Protein AF-A0ABD4W4D8-F1 (afdb_monomer)

Radius of gyration: 23.47 Å; Cα contacts (8 Å, |Δi|>4): 151; chains: 1; bounding box: 46×18×71 Å

Nearest PDB structures (foldseek):
  7yl5-assembly2_B  TM=6.142E-01  e=6.515E-05  Lactococcus lactis subsp. lactis
  7yl4-assembly2_B  TM=6.132E-01  e=6.903E-05  Lactococcus lactis subsp. lactis
  7yl6-assembly1_A  TM=6.349E-01  e=3.475E-04  Lactococcus lactis subsp. lactis
  3i57-assembly2_B  TM=9.229E-01  e=2.489E-02  Limosilactobacillus reuteri

Organism: NCBI:txid1584

Secondary structure (DSSP, 8-state):
-PPPEEPPPBTTEEES-SEE---S--TTPPP------EEEPEEEEEEEEEETTTTEEEEEEEEEEETT-B-S--SHHHHHHHHHTT------TTTTPPPB----

Mean predicted aligned error: 4.47 Å

Foldseek 3Di:
DDDKDADDDDQQKDWPDGIDDDPPADPPHDDDDDDIDIDGHKFKDKDWDADPVVRDTPDIDIFIDTAFDFRPDWCVVVQVVVVVVVDDDPDDPCNRPTDTTHRD

pLDDT: mean 95.11, std 5.58, range [73.38, 98.62]

Sequence (104 aa):
DFKDVVSPDVTGYTPRVKTVSNKNVAHDAQNIDVVVIYDADAQKAKVAYIDDKTGKTLKTDSLTGVTNAKSGYTTADSIKTYQALGYKLVSDDTKGAEIVFDNE

Solvent-accessible surface area (backbone atoms only — not comparable to full-atom values): 6678 Å² total; per-residue (Å²): 110,54,77,65,46,68,54,80,91,45,78,38,39,47,56,80,51,58,62,50,76,42,70,83,67,56,99,84,56,76,87,86,86,80,88,74,53,66,46,62,32,83,38,76,50,73,51,75,43,65,41,80,93,78,68,44,76,76,46,73,50,80,47,74,51,30,34,68,33,75,65,90,44,58,56,58,65,60,51,52,53,42,41,76,73,72,50,74,91,87,81,62,96,60,73,70,42,69,47,58,40,64,45,126

InterPro domains:
  IPR041495 Mub B2-like domain [PF17966] (2-41)
  IPR041558 Mucin binding domain [PF17965] (43-103)

Structure (mmCIF, N/CA/C/O backbone):
data_AF-A0ABD4W4D8-F1
#
_entry.id   AF-A0ABD4W4D8-F1
#
loop_
_atom_site.group_PDB
_atom_site.id
_atom_site.type_symbol
_atom_site.label_atom_id
_atom_site.label_alt_id
_atom_site.label_comp_id
_atom_site.label_asym_id
_atom_site.label_entity_id
_atom_site.label_seq_id
_atom_site.pdbx_PDB_ins_code
_atom_site.Cartn_x
_atom_site.Cartn_y
_atom_site.Cartn_z
_atom_site.occupancy
_atom_site.B_iso_or_equiv
_atom_site.auth_seq_id
_atom_site.auth_comp_id
_atom_site.auth_asym_id
_atom_site.auth_atom_id
_atom_site.pdbx_PDB_model_num
ATOM 1 N N . ASP A 1 1 ? 14.105 1.959 -42.276 1.00 75.62 1 ASP A N 1
ATOM 2 C CA . ASP A 1 1 ? 13.794 2.178 -40.851 1.00 75.62 1 ASP A CA 1
ATOM 3 C C . ASP A 1 1 ? 12.934 1.072 -40.298 1.00 75.62 1 ASP A C 1
ATOM 5 O O . ASP A 1 1 ? 12.043 0.589 -40.993 1.00 75.62 1 ASP A O 1
ATOM 9 N N . PHE A 1 2 ? 13.217 0.678 -39.061 1.00 81.81 2 PHE A N 1
ATOM 10 C CA . PHE A 1 2 ? 12.369 -0.240 -38.317 1.00 81.81 2 PHE A CA 1
ATOM 11 C C . PHE A 1 2 ? 11.278 0.542 -37.594 1.00 81.81 2 PHE A C 1
ATOM 13 O O . PHE A 1 2 ? 11.439 1.725 -37.287 1.00 81.81 2 PHE A O 1
ATOM 20 N N . LYS A 1 3 ? 10.149 -0.123 -37.340 1.00 86.06 3 LYS A N 1
ATOM 21 C CA . LYS A 1 3 ? 9.114 0.452 -36.484 1.00 86.06 3 LYS A CA 1
ATOM 22 C C . LYS A 1 3 ? 9.639 0.548 -35.058 1.00 86.06 3 LYS A C 1
ATOM 24 O O . LYS A 1 3 ? 10.343 -0.348 -34.596 1.00 86.06 3 LYS A O 1
ATOM 29 N N . ASP A 1 4 ? 9.241 1.614 -34.381 1.00 91.12 4 ASP A N 1
ATOM 30 C CA . ASP A 1 4 ? 9.477 1.767 -32.956 1.00 91.12 4 ASP A CA 1
ATOM 31 C C . ASP A 1 4 ? 8.803 0.625 -32.189 1.00 91.12 4 ASP A C 1
ATOM 33 O O . ASP A 1 4 ? 7.681 0.212 -32.506 1.00 91.12 4 ASP A O 1
ATOM 37 N N . VAL A 1 5 ? 9.498 0.122 -31.173 1.00 92.25 5 VAL A N 1
ATOM 38 C CA . VAL A 1 5 ? 8.979 -0.898 -30.263 1.00 92.25 5 VAL A CA 1
ATOM 39 C C . VAL A 1 5 ? 8.544 -0.202 -28.985 1.00 92.25 5 VAL A C 1
ATOM 41 O O . VAL A 1 5 ? 9.330 0.498 -28.348 1.00 92.25 5 VAL A O 1
ATOM 44 N N . VAL A 1 6 ? 7.277 -0.373 -28.622 1.00 95.69 6 VAL A N 1
ATOM 45 C CA . VAL A 1 6 ? 6.711 0.176 -27.387 1.00 95.69 6 VAL A CA 1
ATOM 46 C C . VAL A 1 6 ? 6.864 -0.860 -26.281 1.00 95.69 6 VAL A C 1
ATOM 48 O O . VAL A 1 6 ? 6.577 -2.039 -26.492 1.00 95.69 6 VAL A O 1
ATOM 51 N N . SER A 1 7 ? 7.329 -0.420 -25.116 1.00 97.25 7 SER A N 1
ATOM 52 C CA . SER A 1 7 ? 7.424 -1.276 -23.935 1.00 97.25 7 SER A CA 1
ATOM 53 C C . SER A 1 7 ? 6.027 -1.709 -23.477 1.00 97.25 7 SER A C 1
ATOM 55 O O . SER A 1 7 ? 5.132 -0.863 -23.454 1.00 97.25 7 SER A O 1
ATOM 57 N N . PRO A 1 8 ? 5.820 -2.993 -23.133 1.00 96.88 8 PRO A N 1
ATOM 58 C CA . PRO A 1 8 ? 4.544 -3.474 -22.618 1.00 96.88 8 PRO A CA 1
ATOM 59 C C . PRO A 1 8 ? 4.058 -2.700 -21.391 1.00 96.88 8 PRO A C 1
ATOM 61 O O . PRO A 1 8 ? 4.855 -2.290 -20.547 1.00 96.88 8 PRO A O 1
ATOM 64 N N . ASP A 1 9 ? 2.741 -2.575 -21.260 1.00 96.44 9 ASP A N 1
ATOM 65 C CA . ASP A 1 9 ? 2.133 -2.129 -20.013 1.00 96.44 9 ASP A CA 1
ATOM 66 C C . ASP A 1 9 ? 2.191 -3.268 -18.987 1.00 96.44 9 ASP A C 1
ATOM 68 O O . ASP A 1 9 ? 1.822 -4.411 -19.275 1.00 96.44 9 ASP A O 1
ATOM 72 N N . VAL A 1 10 ? 2.665 -2.951 -17.783 1.00 96.75 10 VAL A N 1
ATOM 73 C CA . VAL A 1 10 ? 2.738 -3.877 -16.651 1.00 96.75 10 VAL A CA 1
ATOM 74 C C . VAL A 1 10 ? 2.047 -3.198 -15.475 1.00 96.75 10 VAL A C 1
ATOM 76 O O . VAL A 1 10 ? 2.536 -2.186 -14.985 1.00 96.75 10 VAL A O 1
ATOM 79 N N . THR A 1 11 ? 0.898 -3.716 -15.036 1.00 96.81 11 THR A N 1
ATOM 80 C CA . THR A 1 11 ? 0.095 -3.065 -13.988 1.00 96.81 11 THR A CA 1
ATOM 81 C C . THR A 1 11 ? 0.909 -2.860 -12.711 1.00 96.81 11 THR A C 1
ATOM 83 O O . THR A 1 11 ? 1.548 -3.792 -12.213 1.00 96.81 11 THR A O 1
ATOM 86 N N . GLY A 1 12 ? 0.907 -1.621 -12.215 1.00 97.44 12 GLY A N 1
ATOM 87 C CA . GLY A 1 12 ? 1.667 -1.196 -11.044 1.00 97.44 12 GLY A CA 1
ATOM 88 C C . GLY A 1 12 ? 3.164 -0.972 -11.293 1.00 97.44 12 GLY A C 1
ATOM 89 O O . GLY A 1 12 ? 3.907 -0.821 -10.318 1.00 97.44 12 GLY A O 1
ATOM 90 N N . TYR A 1 13 ? 3.623 -0.960 -12.547 1.00 98.19 13 TYR A N 1
ATOM 91 C CA . TYR A 1 13 ? 5.009 -0.670 -12.896 1.00 98.19 13 TYR A CA 1
ATOM 92 C C . TYR A 1 13 ? 5.152 0.240 -14.125 1.00 98.19 13 TYR A C 1
ATOM 94 O O . TYR A 1 13 ? 4.548 0.018 -15.175 1.00 98.19 13 TYR A O 1
ATOM 102 N N . THR A 1 14 ? 6.090 1.185 -14.054 1.00 97.94 14 THR A N 1
ATOM 103 C CA . THR A 1 14 ? 6.429 2.093 -15.155 1.00 97.94 14 THR A CA 1
ATOM 104 C C . THR A 1 14 ? 7.761 1.701 -15.811 1.00 97.94 14 THR A C 1
ATOM 106 O O . THR A 1 14 ? 8.786 1.629 -15.124 1.00 97.94 14 THR A O 1
ATOM 109 N N . PRO A 1 15 ? 7.821 1.492 -17.142 1.00 97.94 15 PRO A N 1
ATOM 110 C CA . PRO A 1 15 ? 9.085 1.248 -17.828 1.00 97.94 15 PRO A CA 1
ATOM 111 C C . PRO A 1 15 ? 9.951 2.512 -17.857 1.00 97.94 15 PRO A C 1
ATOM 113 O O . PRO A 1 15 ? 9.499 3.579 -18.277 1.00 97.94 15 PRO A O 1
ATOM 116 N N . ARG A 1 16 ? 11.243 2.381 -17.536 1.00 97.06 16 ARG A N 1
ATOM 117 C CA . ARG A 1 16 ? 12.219 3.484 -17.668 1.00 97.06 16 ARG A CA 1
ATOM 118 C C . ARG A 1 16 ? 12.413 3.946 -19.110 1.00 97.06 16 ARG A C 1
ATOM 120 O O . ARG A 1 16 ? 12.796 5.086 -19.353 1.00 97.06 16 ARG A O 1
ATOM 127 N N . VAL A 1 17 ? 12.160 3.053 -20.065 1.00 95.69 17 VAL A N 1
ATOM 128 C CA . VAL A 1 17 ? 12.194 3.335 -21.501 1.00 95.69 17 VAL A CA 1
ATOM 129 C C . VAL A 1 17 ? 10.842 2.945 -22.076 1.00 95.69 17 VAL A C 1
ATOM 131 O O . VAL A 1 17 ? 10.533 1.763 -22.167 1.00 95.69 17 VAL A O 1
ATOM 134 N N . LYS A 1 18 ? 10.024 3.929 -22.456 1.00 94.81 18 LYS A N 1
ATOM 135 C CA . LYS A 1 18 ? 8.669 3.691 -22.987 1.00 94.81 18 LYS A CA 1
ATOM 136 C C . LYS A 1 18 ? 8.670 3.227 -24.444 1.00 94.81 18 LYS A C 1
ATOM 138 O O . LYS A 1 18 ? 7.782 2.494 -24.873 1.00 94.81 18 LYS A O 1
ATOM 143 N N . THR A 1 19 ? 9.642 3.683 -25.224 1.00 94.00 19 THR A N 1
ATOM 144 C CA . THR A 1 19 ? 9.724 3.382 -26.652 1.00 94.00 19 THR A CA 1
ATOM 145 C C . THR A 1 19 ? 11.181 3.297 -27.073 1.00 94.00 19 THR A C 1
ATOM 147 O O . THR A 1 19 ? 11.986 4.151 -26.706 1.00 94.00 19 THR A O 1
ATOM 150 N N . VAL A 1 20 ? 11.504 2.264 -27.844 1.00 90.38 20 VAL A N 1
ATOM 151 C CA . VAL A 1 20 ? 12.808 2.066 -28.474 1.00 90.38 20 VAL A CA 1
ATOM 152 C C . VAL A 1 20 ? 12.652 2.353 -29.961 1.00 90.38 20 VAL A C 1
ATOM 154 O O . VAL A 1 20 ? 11.958 1.618 -30.667 1.00 90.38 20 VAL A O 1
ATOM 157 N N . SER A 1 21 ? 13.275 3.433 -30.432 1.00 87.88 21 SER A N 1
ATOM 158 C CA . SER A 1 21 ? 13.232 3.830 -31.841 1.00 87.88 21 SER A CA 1
ATOM 159 C C . SER A 1 21 ? 14.467 3.343 -32.590 1.00 87.88 21 SER A C 1
ATOM 161 O O . SER A 1 21 ? 15.590 3.599 -32.164 1.00 87.88 21 SER A O 1
ATOM 163 N N . ASN A 1 22 ? 14.262 2.724 -33.754 1.00 82.06 22 ASN A N 1
ATOM 164 C CA . ASN A 1 22 ? 15.333 2.166 -34.587 1.00 82.06 22 ASN A CA 1
ATOM 165 C C . ASN A 1 22 ? 15.313 2.782 -35.998 1.00 82.06 22 ASN A C 1
ATOM 167 O O . ASN A 1 22 ? 14.975 2.136 -36.998 1.00 82.06 22 ASN A O 1
ATOM 171 N N . LYS A 1 23 ? 15.683 4.066 -36.069 1.00 81.88 23 LYS A N 1
ATOM 172 C CA . LYS A 1 23 ? 15.830 4.825 -37.323 1.00 81.88 23 LYS A CA 1
ATOM 173 C C . LYS A 1 23 ? 17.265 4.756 -37.841 1.00 81.88 23 LYS A C 1
ATOM 175 O O . LYS A 1 23 ? 18.200 4.720 -37.047 1.00 81.88 23 LYS A O 1
ATOM 180 N N . ASN A 1 24 ? 17.435 4.788 -39.162 1.00 79.75 24 ASN A N 1
ATOM 181 C CA . ASN A 1 24 ? 18.733 4.796 -39.848 1.00 79.75 24 ASN A CA 1
ATOM 182 C C . ASN A 1 24 ? 19.627 3.571 -39.559 1.00 79.75 24 ASN A C 1
ATOM 184 O O . ASN A 1 24 ? 20.851 3.673 -39.587 1.00 79.75 24 ASN A O 1
ATOM 188 N N . VAL A 1 25 ? 19.030 2.408 -39.288 1.00 81.75 25 VAL A N 1
ATOM 189 C CA . VAL A 1 25 ? 19.774 1.152 -39.094 1.00 81.75 25 VAL A CA 1
ATOM 190 C C . VAL A 1 25 ? 20.276 0.636 -40.450 1.00 81.75 25 VAL A C 1
ATOM 192 O O . VAL A 1 25 ? 19.480 0.459 -41.375 1.00 81.75 25 VAL A O 1
ATOM 195 N N . ALA A 1 26 ? 21.589 0.421 -40.578 1.00 84.75 26 ALA A N 1
ATOM 196 C CA . ALA A 1 26 ? 22.222 -0.098 -41.794 1.00 84.75 26 ALA A CA 1
ATOM 197 C C . ALA A 1 26 ? 21.855 -1.572 -42.056 1.00 84.75 26 ALA A C 1
ATOM 199 O O . ALA A 1 26 ? 21.511 -2.303 -41.130 1.00 84.75 26 ALA A O 1
ATOM 200 N N . HIS A 1 27 ? 21.938 -2.024 -43.314 1.00 83.25 27 HIS A N 1
ATOM 201 C CA . HIS A 1 27 ? 21.517 -3.384 -43.699 1.00 83.25 27 HIS A CA 1
ATOM 202 C C . HIS A 1 27 ? 22.354 -4.504 -43.051 1.00 83.25 27 HIS A C 1
ATOM 204 O O . HIS A 1 27 ? 21.877 -5.624 -42.902 1.00 83.25 27 HIS A O 1
ATOM 210 N N . ASP A 1 28 ? 23.591 -4.181 -42.687 1.00 90.56 28 ASP A N 1
ATOM 211 C CA . ASP A 1 28 ? 24.617 -5.027 -42.079 1.00 90.56 28 ASP A CA 1
ATOM 212 C C . ASP A 1 28 ? 24.849 -4.674 -40.603 1.00 90.56 28 ASP A C 1
ATOM 214 O O . ASP A 1 28 ? 25.794 -5.166 -39.982 1.00 90.56 28 ASP A O 1
ATOM 218 N N . ALA A 1 29 ? 23.996 -3.820 -40.028 1.00 85.75 29 ALA A N 1
ATOM 219 C CA . ALA A 1 29 ? 24.051 -3.515 -38.611 1.00 85.75 29 ALA A CA 1
ATOM 220 C C . ALA A 1 29 ? 23.791 -4.780 -37.783 1.00 85.75 29 ALA A C 1
ATOM 222 O O . ALA A 1 29 ? 22.945 -5.612 -38.115 1.00 85.75 29 ALA A O 1
ATOM 223 N N . GLN A 1 30 ? 24.511 -4.900 -36.670 1.00 87.38 30 GLN A N 1
ATOM 224 C CA . GLN A 1 30 ? 24.232 -5.924 -35.671 1.00 87.38 30 GLN A CA 1
ATOM 225 C C . GLN A 1 30 ? 22.867 -5.683 -35.013 1.00 87.38 30 GLN A C 1
ATOM 227 O O . GLN A 1 30 ? 22.333 -4.571 -35.036 1.00 87.38 30 GLN A O 1
ATOM 232 N N . ASN A 1 31 ? 22.323 -6.732 -34.396 1.00 87.00 31 ASN A N 1
ATOM 233 C CA . ASN A 1 31 ? 21.086 -6.633 -33.631 1.00 87.00 31 ASN A CA 1
ATOM 234 C C . ASN A 1 31 ? 21.214 -5.596 -32.506 1.00 87.00 31 ASN A C 1
ATOM 236 O O . ASN A 1 31 ? 22.266 -5.456 -31.882 1.00 87.00 31 ASN A O 1
ATOM 240 N N . ILE A 1 32 ? 20.114 -4.892 -32.244 1.00 84.75 32 ILE A N 1
ATOM 241 C CA . ILE A 1 32 ? 19.991 -3.969 -31.118 1.00 84.75 32 ILE A CA 1
ATOM 242 C C . ILE A 1 32 ? 19.171 -4.674 -30.044 1.00 84.75 32 ILE A C 1
ATOM 244 O O . ILE A 1 32 ? 17.958 -4.826 -30.190 1.00 84.75 32 ILE A O 1
ATOM 248 N N . ASP A 1 33 ? 19.836 -5.069 -28.965 1.00 89.25 33 ASP A N 1
ATOM 249 C CA . ASP A 1 33 ? 19.193 -5.645 -27.790 1.00 89.25 33 ASP A CA 1
ATOM 250 C C . ASP A 1 33 ? 19.025 -4.567 -26.714 1.00 89.25 33 ASP A C 1
ATOM 252 O O . ASP A 1 33 ? 19.994 -3.942 -26.276 1.00 89.25 33 ASP A O 1
ATOM 256 N N . VAL A 1 34 ? 17.783 -4.338 -26.279 1.00 90.56 34 VAL A N 1
ATOM 257 C CA . VAL A 1 34 ? 17.460 -3.366 -25.225 1.00 90.56 34 VAL A CA 1
ATOM 258 C C . VAL A 1 34 ? 16.814 -4.075 -24.046 1.00 90.56 34 VAL A C 1
ATOM 260 O O . VAL A 1 34 ? 15.778 -4.722 -24.183 1.00 90.56 34 VAL A O 1
ATOM 263 N N . VAL A 1 35 ? 17.404 -3.896 -22.865 1.00 94.50 35 VAL A N 1
ATOM 264 C CA . VAL A 1 35 ? 16.817 -4.323 -21.594 1.00 94.50 35 VAL A CA 1
ATOM 265 C C . VAL A 1 35 ? 16.061 -3.147 -20.990 1.00 94.50 35 VAL A C 1
ATOM 267 O O . VAL A 1 35 ? 16.656 -2.131 -20.631 1.00 94.50 35 VAL A O 1
ATOM 270 N N . VAL A 1 36 ? 14.743 -3.289 -20.866 1.00 96.12 36 VAL A N 1
ATOM 271 C CA . VAL A 1 36 ? 13.887 -2.290 -20.220 1.00 96.12 36 VAL A CA 1
ATOM 272 C C . VAL A 1 36 ? 13.681 -2.679 -18.761 1.00 96.12 36 VAL A C 1
ATOM 274 O O . VAL A 1 36 ? 13.173 -3.756 -18.460 1.00 96.12 36 VAL A O 1
ATOM 277 N N . ILE A 1 37 ? 14.080 -1.787 -17.855 1.00 97.50 37 ILE A N 1
ATOM 278 C CA . ILE A 1 37 ? 13.835 -1.916 -16.415 1.00 97.50 37 ILE A CA 1
ATOM 279 C C . ILE A 1 37 ? 12.515 -1.221 -16.084 1.00 97.50 37 ILE A C 1
ATOM 281 O O . ILE A 1 37 ? 12.247 -0.131 -16.594 1.00 97.50 37 ILE A O 1
ATOM 285 N N . TYR A 1 38 ? 11.727 -1.845 -15.216 1.00 98.00 38 TYR A N 1
ATOM 286 C CA . TYR A 1 38 ? 10.452 -1.333 -14.733 1.00 98.00 38 TYR A CA 1
ATOM 287 C C . TYR A 1 38 ? 10.583 -0.913 -13.271 1.00 98.00 38 TYR A C 1
ATOM 289 O O . TYR A 1 38 ? 11.048 -1.696 -12.441 1.00 98.00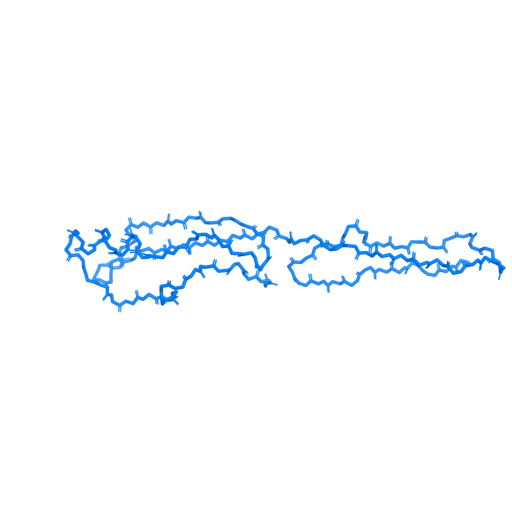 38 TYR A O 1
ATOM 297 N N . ASP A 1 39 ? 10.179 0.316 -12.969 1.00 98.06 39 ASP A N 1
ATOM 298 C CA . ASP A 1 39 ? 10.107 0.829 -11.605 1.00 98.06 39 ASP A CA 1
ATOM 299 C C . ASP A 1 39 ? 8.703 0.588 -11.044 1.00 98.06 39 ASP A C 1
ATOM 301 O O . ASP A 1 39 ? 7.713 0.770 -11.747 1.00 98.06 39 ASP A O 1
ATOM 305 N N . ALA A 1 40 ? 8.620 0.152 -9.786 1.00 98.31 40 ALA A N 1
ATOM 306 C CA . ALA A 1 40 ? 7.346 -0.032 -9.101 1.00 98.31 40 ALA A CA 1
ATOM 307 C C . ALA A 1 40 ? 6.661 1.322 -8.879 1.00 98.31 40 ALA A C 1
ATOM 309 O O . ALA A 1 40 ? 7.284 2.269 -8.388 1.00 98.31 40 ALA A O 1
ATOM 310 N N . ASP A 1 41 ? 5.378 1.395 -9.212 1.00 98.38 41 ASP A N 1
ATOM 311 C CA . ASP A 1 41 ? 4.598 2.620 -9.089 1.00 98.38 41 ASP A CA 1
ATOM 312 C C . ASP A 1 41 ? 4.283 2.937 -7.624 1.00 98.38 41 ASP A C 1
ATOM 314 O O . ASP A 1 41 ? 4.234 2.057 -6.764 1.00 98.38 41 ASP A O 1
ATOM 318 N N . ALA A 1 42 ? 4.072 4.220 -7.325 1.00 98.19 42 ALA A N 1
ATOM 319 C CA . ALA A 1 42 ? 3.726 4.668 -5.983 1.00 98.19 42 ALA A CA 1
ATOM 320 C C . ALA A 1 42 ? 2.295 4.250 -5.607 1.00 98.19 42 ALA A C 1
ATOM 322 O O . ALA A 1 42 ? 1.344 4.567 -6.317 1.00 98.19 42 ALA A O 1
ATOM 323 N N . GLN A 1 43 ? 2.150 3.634 -4.437 1.00 98.50 43 GLN A N 1
ATOM 324 C CA . GLN A 1 43 ? 0.894 3.111 -3.906 1.00 98.50 43 GLN A CA 1
ATOM 325 C C . GLN A 1 43 ? 0.508 3.765 -2.578 1.00 98.50 43 GLN A C 1
ATOM 327 O O . GLN A 1 43 ? 1.347 4.300 -1.838 1.00 98.50 43 GLN A O 1
ATOM 332 N N . LYS A 1 44 ? -0.792 3.736 -2.268 1.00 97.19 44 LYS A N 1
ATOM 333 C CA . LYS A 1 44 ? -1.364 4.294 -1.035 1.00 97.19 44 LYS A CA 1
ATOM 334 C C . LYS A 1 44 ? -2.383 3.335 -0.437 1.00 97.19 44 LYS A C 1
ATOM 336 O O . LYS A 1 44 ? -3.188 2.768 -1.157 1.00 97.19 44 LYS A O 1
ATOM 341 N N . ALA A 1 45 ? -2.412 3.248 0.888 1.00 96.81 45 ALA A N 1
ATOM 342 C CA . ALA A 1 45 ? -3.404 2.471 1.623 1.00 96.81 45 ALA A CA 1
ATOM 343 C C . ALA A 1 45 ? -3.932 3.265 2.821 1.00 96.81 45 ALA A C 1
ATOM 345 O O . ALA A 1 45 ? -3.298 4.214 3.295 1.00 96.81 45 ALA A O 1
ATOM 346 N N . LYS A 1 46 ? -5.112 2.884 3.314 1.00 97.50 46 LYS A N 1
ATOM 347 C CA . LYS A 1 46 ? -5.710 3.451 4.525 1.00 97.50 46 LYS A CA 1
ATOM 348 C C . LYS A 1 46 ? -6.167 2.334 5.444 1.00 97.50 46 LYS A C 1
ATOM 350 O O . LYS A 1 46 ? -6.824 1.404 4.995 1.00 97.50 46 LYS A O 1
ATOM 355 N N . VAL A 1 47 ? -5.873 2.482 6.730 1.00 98.25 47 VAL A N 1
ATOM 356 C CA . VAL A 1 47 ? -6.348 1.576 7.779 1.00 98.25 47 VAL A CA 1
ATOM 357 C C . VAL A 1 47 ? -7.264 2.364 8.696 1.00 98.25 47 VAL A C 1
ATOM 359 O O . VAL A 1 47 ? -6.825 3.320 9.336 1.00 98.25 47 VAL A O 1
ATOM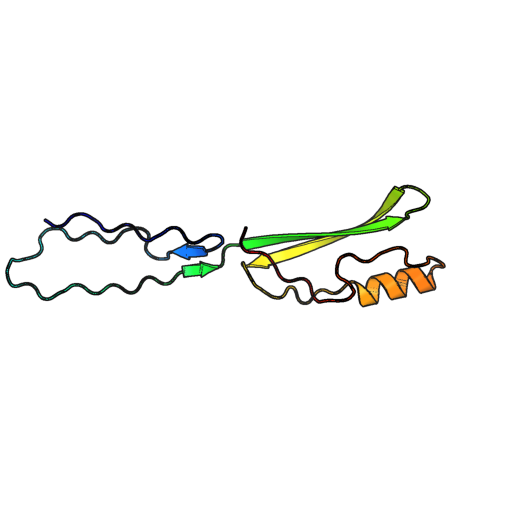 362 N N . ALA A 1 48 ? -8.540 1.991 8.732 1.00 98.38 48 ALA A N 1
ATOM 363 C CA . ALA A 1 48 ? -9.546 2.647 9.554 1.00 98.38 48 ALA A CA 1
ATOM 364 C C . ALA A 1 48 ? -9.922 1.762 10.746 1.00 98.38 48 ALA A C 1
ATOM 366 O O . ALA A 1 48 ? -10.268 0.596 10.583 1.00 98.38 48 ALA A O 1
ATOM 367 N N . TYR A 1 49 ? -9.892 2.343 11.942 1.00 98.50 49 TYR A N 1
ATOM 368 C CA . TYR A 1 49 ? -10.331 1.701 13.178 1.00 98.50 49 TYR A CA 1
ATOM 369 C C . TYR A 1 49 ? -11.725 2.210 13.514 1.00 98.50 49 TYR A C 1
ATOM 371 O O . TYR A 1 49 ? -11.898 3.405 13.768 1.00 98.50 49 TYR A O 1
ATOM 379 N N . ILE A 1 50 ? -12.718 1.325 13.485 1.00 98.56 50 ILE A N 1
ATOM 380 C CA . ILE A 1 50 ? -14.133 1.679 13.621 1.00 98.56 50 ILE A CA 1
ATOM 381 C C . ILE A 1 50 ? -14.681 1.128 14.937 1.00 98.56 50 ILE A C 1
ATOM 383 O O . ILE A 1 50 ? -14.463 -0.035 15.273 1.00 98.56 50 ILE A O 1
ATOM 387 N N . ASP A 1 51 ? -15.407 1.960 15.678 1.00 98.50 51 ASP A N 1
ATOM 388 C CA . ASP A 1 51 ? -16.288 1.487 16.742 1.00 98.50 51 ASP A CA 1
ATOM 389 C C . ASP A 1 51 ? -17.560 0.916 16.113 1.00 98.50 51 ASP A C 1
ATOM 391 O O . ASP A 1 51 ? -18.426 1.663 15.661 1.00 98.50 51 ASP A O 1
ATOM 395 N N . ASP A 1 52 ? -17.671 -0.408 16.102 1.00 98.00 52 ASP A N 1
ATOM 396 C CA . ASP A 1 52 ? -18.796 -1.143 15.519 1.00 98.00 52 ASP A CA 1
ATOM 397 C C . ASP A 1 52 ? -20.159 -0.763 16.131 1.00 98.00 52 ASP A C 1
ATOM 399 O O . ASP A 1 52 ? -21.168 -0.722 15.432 1.00 98.00 52 ASP A O 1
ATOM 403 N N . LYS A 1 53 ? -20.207 -0.393 17.421 1.00 97.50 53 LYS A N 1
ATOM 404 C CA . LYS A 1 53 ? -21.476 -0.046 18.088 1.00 97.50 53 LYS A CA 1
ATOM 405 C C . LYS A 1 53 ? -22.043 1.284 17.617 1.00 97.50 53 LYS A C 1
ATOM 407 O O . LYS A 1 53 ? -23.259 1.452 17.572 1.00 97.50 53 LYS A O 1
ATOM 412 N N . THR A 1 54 ? -21.168 2.255 17.369 1.00 97.94 54 THR A N 1
ATOM 413 C CA . THR A 1 54 ? -21.561 3.630 17.029 1.00 97.94 54 THR A CA 1
ATOM 414 C C . THR A 1 54 ?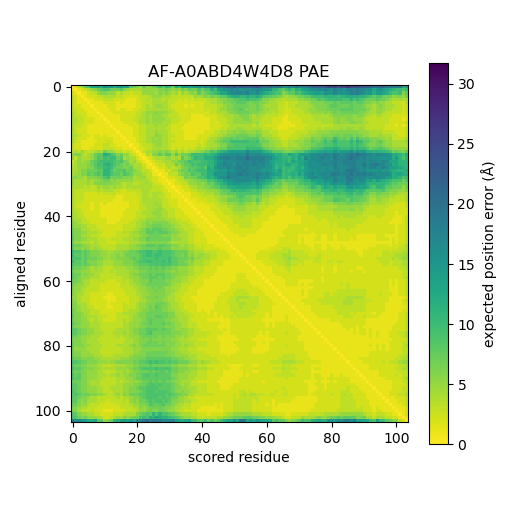 -21.345 3.961 15.554 1.00 97.94 54 THR A C 1
ATOM 416 O O . THR A 1 54 ? -21.829 4.988 15.086 1.00 97.94 54 THR A O 1
ATOM 419 N N . GLY A 1 55 ? -20.604 3.124 14.824 1.00 97.62 55 GLY A N 1
ATOM 420 C CA . GLY A 1 55 ? -20.139 3.375 13.460 1.00 97.62 55 GLY A CA 1
ATOM 421 C C . 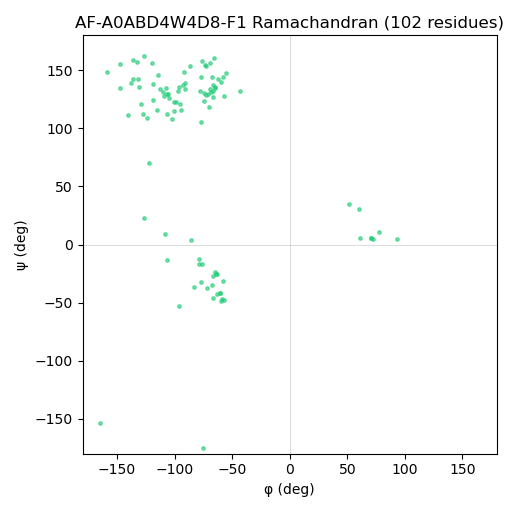GLY A 1 55 ? -19.048 4.448 13.362 1.00 97.62 55 GLY A C 1
ATOM 422 O O . GLY A 1 55 ? -18.672 4.848 12.260 1.00 97.62 55 GLY A O 1
ATOM 423 N N . LYS A 1 56 ? -18.538 4.963 14.489 1.00 98.25 56 LYS A N 1
ATOM 424 C CA . LYS A 1 56 ? -17.583 6.074 14.492 1.00 98.25 56 LYS A CA 1
ATOM 425 C C . LYS A 1 56 ? -16.177 5.594 14.133 1.00 98.25 56 LYS A C 1
ATOM 427 O O . LYS A 1 56 ? -15.646 4.678 14.755 1.00 98.25 56 LYS A O 1
ATOM 432 N N . THR A 1 57 ? -15.515 6.294 13.214 1.00 98.44 57 THR A N 1
ATOM 433 C CA . THR A 1 57 ? -14.072 6.133 12.997 1.00 98.44 57 THR A CA 1
ATOM 434 C C . THR A 1 57 ? -13.292 6.713 14.177 1.00 98.44 57 THR A C 1
ATOM 436 O O . THR A 1 57 ? -13.363 7.910 14.462 1.00 98.44 57 THR A O 1
ATOM 439 N N . LEU A 1 58 ? -12.543 5.859 14.868 1.00 98.19 58 LEU A N 1
ATOM 440 C CA . LEU A 1 58 ? -11.690 6.215 16.000 1.00 98.19 58 LEU A CA 1
ATOM 441 C C . LEU A 1 58 ? -10.332 6.753 15.537 1.00 98.19 58 LEU A C 1
ATOM 443 O O . LEU A 1 58 ? -9.781 7.654 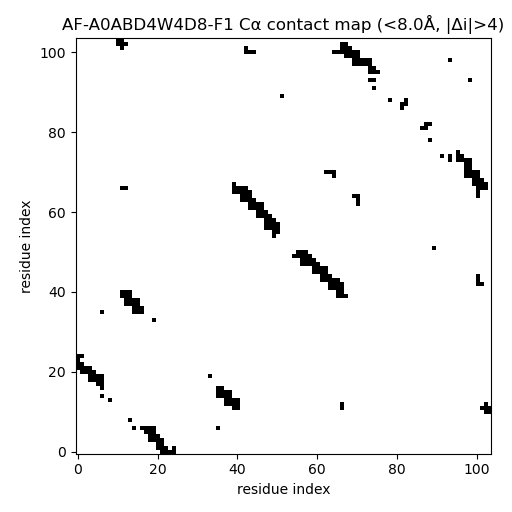16.167 1.00 98.19 58 LEU A O 1
ATOM 447 N N . LYS A 1 59 ? -9.798 6.192 14.448 1.00 98.25 59 LYS A N 1
ATOM 448 C CA . LYS A 1 59 ? -8.509 6.556 13.850 1.00 98.25 59 LYS A CA 1
ATOM 449 C C . LYS A 1 59 ? -8.470 6.121 12.389 1.00 98.25 59 LYS A C 1
ATOM 451 O O . LYS A 1 59 ? -9.030 5.083 12.044 1.00 98.25 59 LYS A O 1
ATOM 456 N N . THR A 1 60 ? -7.745 6.881 11.576 1.00 98.38 60 THR A N 1
ATOM 457 C CA . THR A 1 60 ? -7.353 6.473 10.227 1.00 98.38 60 THR A CA 1
ATOM 458 C C . THR A 1 60 ? -5.859 6.680 10.062 1.00 98.38 60 THR A C 1
ATOM 460 O O . THR A 1 60 ? -5.383 7.808 10.174 1.00 98.38 60 THR A O 1
ATOM 463 N N . ASP A 1 61 ? -5.137 5.609 9.757 1.00 98.19 61 ASP A N 1
ATOM 464 C CA . ASP A 1 61 ? -3.733 5.676 9.366 1.00 98.19 61 ASP A CA 1
ATOM 465 C C . ASP A 1 61 ? -3.632 5.673 7.841 1.00 98.19 61 ASP A C 1
ATOM 467 O O . ASP A 1 61 ? -4.326 4.914 7.163 1.00 98.19 61 ASP A O 1
ATOM 471 N N . SER A 1 62 ? -2.785 6.545 7.295 1.00 98.19 62 SER A N 1
ATOM 472 C CA . SER A 1 62 ? -2.474 6.579 5.863 1.00 98.19 62 SER A CA 1
ATOM 473 C C . SER A 1 62 ? -1.082 6.012 5.641 1.00 98.19 62 SER A C 1
ATOM 475 O O . SER A 1 62 ? -0.131 6.445 6.289 1.00 98.19 62 SER A O 1
ATOM 477 N N . LEU A 1 63 ? -0.973 5.065 4.717 1.00 98.19 63 LEU A N 1
ATOM 478 C CA . LEU A 1 63 ? 0.272 4.403 4.352 1.00 98.19 63 LEU A CA 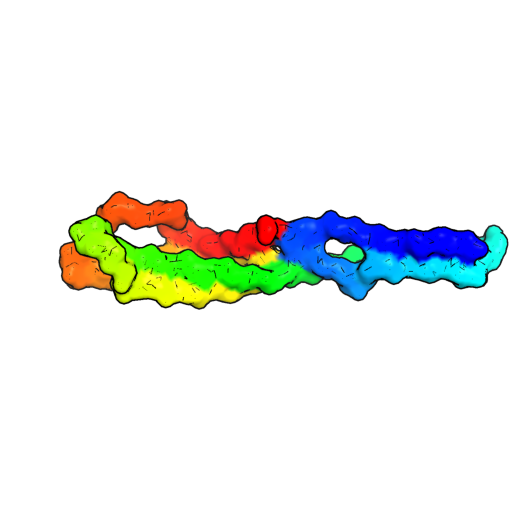1
ATOM 479 C C . LEU A 1 63 ? 0.625 4.763 2.912 1.00 98.19 63 LEU A C 1
ATOM 481 O O . LEU A 1 63 ? -0.254 4.913 2.060 1.00 98.19 63 LEU A O 1
ATOM 485 N N . THR A 1 64 ? 1.918 4.873 2.641 1.00 98.06 64 THR A N 1
ATOM 486 C CA . THR A 1 64 ? 2.460 5.089 1.298 1.00 98.06 64 THR A CA 1
ATOM 487 C C . THR A 1 64 ? 3.586 4.104 1.052 1.00 98.06 64 THR A C 1
ATOM 489 O O . THR A 1 64 ? 4.382 3.852 1.956 1.00 98.06 64 THR A O 1
ATOM 492 N N . GLY A 1 65 ? 3.682 3.592 -0.164 1.00 98.12 65 GLY A N 1
ATOM 493 C CA . GLY A 1 65 ? 4.745 2.686 -0.569 1.00 98.12 65 GLY A CA 1
ATOM 494 C C . GLY A 1 65 ? 4.799 2.574 -2.077 1.00 98.12 65 GLY A C 1
ATOM 495 O O . GLY A 1 65 ? 4.403 3.499 -2.784 1.00 98.12 65 GLY A O 1
ATOM 496 N N . VAL A 1 66 ? 5.291 1.443 -2.559 1.00 98.38 66 VAL A N 1
ATOM 497 C CA . VAL A 1 66 ? 5.284 1.108 -3.982 1.00 98.38 66 VAL A CA 1
ATOM 498 C C . VAL A 1 66 ? 4.632 -0.249 -4.188 1.00 98.38 66 VAL A C 1
ATOM 500 O O . VAL A 1 66 ? 4.508 -1.022 -3.236 1.00 98.38 66 VAL A O 1
ATOM 503 N N . THR A 1 67 ? 4.227 -0.530 -5.419 1.00 98.25 67 THR A N 1
ATOM 504 C CA . THR A 1 67 ? 3.624 -1.799 -5.832 1.00 98.25 67 THR A CA 1
ATOM 505 C C . THR A 1 67 ? 4.347 -3.016 -5.248 1.00 98.25 67 THR A C 1
ATOM 507 O O . THR A 1 67 ? 5.577 -3.109 -5.311 1.00 98.25 67 THR A O 1
ATOM 510 N N . ASN A 1 68 ? 3.578 -3.956 -4.686 1.00 97.25 68 ASN A N 1
ATOM 511 C CA . ASN A 1 68 ? 4.045 -5.202 -4.059 1.00 97.25 68 ASN A CA 1
ATOM 512 C C . ASN A 1 68 ? 4.975 -5.036 -2.839 1.00 97.25 68 ASN A C 1
ATOM 514 O O . ASN A 1 68 ? 5.486 -6.029 -2.309 1.00 97.25 68 ASN A O 1
ATOM 518 N N . ALA A 1 69 ? 5.217 -3.812 -2.360 1.00 98.25 69 ALA A N 1
ATOM 519 C CA . ALA A 1 69 ? 6.058 -3.594 -1.192 1.00 98.25 69 ALA A CA 1
ATOM 520 C C . ALA A 1 69 ? 5.320 -3.927 0.110 1.00 98.25 69 ALA A C 1
ATOM 522 O O . ALA A 1 69 ? 4.133 -3.648 0.292 1.00 98.25 69 ALA A O 1
ATOM 523 N N . LYS A 1 70 ? 6.074 -4.466 1.066 1.00 98.00 70 LYS A N 1
ATOM 524 C CA . LYS A 1 70 ? 5.666 -4.573 2.467 1.00 98.00 70 LYS A CA 1
ATOM 525 C C . LYS A 1 70 ? 5.595 -3.185 3.098 1.00 98.00 70 LYS A C 1
ATOM 527 O O . LYS A 1 70 ? 6.538 -2.405 2.976 1.00 98.00 70 LYS A O 1
ATOM 532 N N . SER A 1 71 ? 4.495 -2.880 3.780 1.00 97.94 71 SER A N 1
ATOM 533 C CA . SER A 1 71 ? 4.288 -1.562 4.395 1.00 97.94 71 SER A CA 1
ATOM 534 C C . SER A 1 71 ? 5.029 -1.362 5.722 1.00 97.94 71 SER A C 1
ATOM 536 O O . SER A 1 71 ? 5.127 -0.227 6.185 1.00 97.94 71 SER A O 1
ATOM 538 N N . GLY A 1 72 ? 5.501 -2.432 6.373 1.00 97.75 72 GLY A N 1
ATOM 539 C CA . GLY A 1 72 ? 5.981 -2.379 7.755 1.00 97.75 72 GLY A CA 1
ATOM 540 C C . GLY A 1 72 ? 4.868 -2.168 8.789 1.00 97.75 72 GLY A C 1
ATOM 541 O O . GLY A 1 72 ? 5.162 -1.981 9.968 1.00 97.75 72 GLY A O 1
ATOM 542 N N . TYR A 1 73 ? 3.599 -2.169 8.371 1.00 98.25 73 TYR A N 1
ATOM 543 C CA . TYR A 1 73 ? 2.454 -1.858 9.217 1.00 98.25 73 TYR A CA 1
ATOM 544 C C . TYR A 1 73 ? 1.634 -3.111 9.543 1.00 98.25 73 TYR A C 1
ATOM 546 O O . TYR A 1 73 ? 1.285 -3.893 8.655 1.00 98.25 73 TYR A O 1
ATOM 554 N N . THR A 1 74 ? 1.259 -3.252 10.817 1.00 98.31 74 THR A N 1
ATOM 555 C CA . THR A 1 74 ? 0.287 -4.243 11.306 1.00 98.31 74 THR A CA 1
ATOM 556 C C . THR A 1 74 ? -0.732 -3.569 12.226 1.00 98.31 74 THR A C 1
ATOM 558 O O . THR A 1 74 ? -0.462 -2.526 12.824 1.00 98.31 74 THR A O 1
ATOM 561 N N . THR A 1 75 ? -1.906 -4.175 12.376 1.00 98.38 75 THR A N 1
ATOM 562 C CA . THR A 1 75 ? -2.977 -3.691 13.267 1.00 98.38 75 THR A CA 1
ATOM 563 C C . THR A 1 75 ? -2.737 -4.026 14.744 1.00 98.38 75 THR A C 1
ATOM 565 O O . THR A 1 75 ? -3.420 -3.479 15.612 1.00 98.38 75 THR A O 1
ATOM 568 N N . ALA A 1 76 ? -1.771 -4.901 15.053 1.00 98.00 76 ALA A N 1
ATOM 569 C CA . ALA A 1 76 ? -1.608 -5.528 16.365 1.00 98.00 76 ALA A CA 1
ATOM 570 C C . ALA A 1 76 ? -1.457 -4.520 17.517 1.00 98.00 76 ALA A C 1
ATOM 572 O O . ALA A 1 76 ? -2.160 -4.625 18.527 1.00 98.00 76 ALA A O 1
ATOM 573 N N . ASP A 1 77 ? -0.589 -3.518 17.355 1.00 98.00 77 ASP A N 1
ATOM 574 C CA . ASP A 1 77 ? -0.338 -2.519 18.398 1.00 98.00 77 ASP A CA 1
ATOM 575 C C . ASP A 1 77 ? -1.566 -1.640 18.645 1.00 98.00 77 ASP A C 1
ATOM 577 O O . ASP A 1 77 ? -1.982 -1.466 19.791 1.00 98.00 77 ASP A O 1
ATOM 581 N N . SER A 1 78 ? -2.208 -1.152 17.580 1.00 98.12 78 SER A N 1
ATOM 582 C CA . SER A 1 78 ? -3.431 -0.349 17.691 1.00 98.12 78 SER A CA 1
ATOM 583 C C . SER A 1 78 ? -4.578 -1.146 18.318 1.00 98.12 78 SER A C 1
ATOM 585 O O . SER A 1 78 ? -5.273 -0.629 19.194 1.00 98.12 78 SER A O 1
ATOM 587 N N . ILE A 1 79 ? -4.761 -2.415 17.929 1.00 98.38 79 ILE A N 1
ATOM 588 C CA . ILE A 1 79 ? -5.762 -3.309 18.535 1.00 98.38 79 ILE A CA 1
ATOM 589 C C . ILE A 1 79 ? -5.492 -3.455 20.036 1.00 98.38 79 ILE A C 1
ATOM 591 O O . ILE A 1 79 ? -6.411 -3.285 20.839 1.00 98.38 79 ILE A O 1
ATOM 595 N N . LYS A 1 80 ? -4.239 -3.703 20.435 1.00 98.44 80 LYS A N 1
ATOM 596 C CA . LYS A 1 80 ? -3.847 -3.804 21.848 1.00 98.44 80 LYS A CA 1
ATOM 597 C C . LYS A 1 80 ? -4.113 -2.502 22.609 1.00 98.44 80 LYS A C 1
ATOM 599 O O . LYS A 1 80 ? -4.618 -2.546 23.732 1.00 98.44 80 LYS A O 1
ATOM 604 N N . THR A 1 81 ? -3.826 -1.347 22.007 1.00 98.44 81 THR A N 1
ATOM 605 C CA . THR A 1 81 ? -4.146 -0.035 22.588 1.00 98.44 81 THR A CA 1
ATOM 606 C C . THR A 1 81 ? -5.647 0.120 22.824 1.00 98.44 81 THR A C 1
ATOM 608 O O . THR A 1 81 ? -6.050 0.481 23.928 1.00 98.44 81 THR A O 1
ATOM 611 N N . TYR A 1 82 ? -6.496 -0.195 21.842 1.00 98.56 82 TYR A N 1
ATOM 612 C CA . TYR A 1 82 ? -7.948 -0.081 22.011 1.00 98.56 82 TYR A CA 1
ATOM 613 C C . TYR A 1 82 ? -8.515 -1.092 23.014 1.00 98.56 82 TYR A C 1
ATOM 615 O O . TYR A 1 82 ? -9.411 -0.744 23.785 1.00 98.56 82 TYR A O 1
ATOM 623 N N . GLN A 1 83 ? -7.965 -2.306 23.084 1.00 98.44 83 GLN A N 1
ATOM 624 C CA . GLN A 1 83 ? -8.330 -3.281 24.116 1.00 98.44 83 GLN A CA 1
ATOM 625 C C . GLN A 1 83 ? -8.036 -2.762 25.529 1.00 98.44 83 GLN A C 1
ATOM 627 O O . GLN A 1 83 ? -8.876 -2.897 26.419 1.00 98.44 83 GLN A O 1
ATOM 632 N N . ALA A 1 84 ? -6.893 -2.099 25.732 1.00 98.62 84 ALA A N 1
ATOM 633 C CA . ALA A 1 84 ? -6.562 -1.461 27.008 1.00 98.62 84 ALA A CA 1
ATOM 634 C C . ALA A 1 84 ? -7.511 -0.299 27.368 1.00 98.62 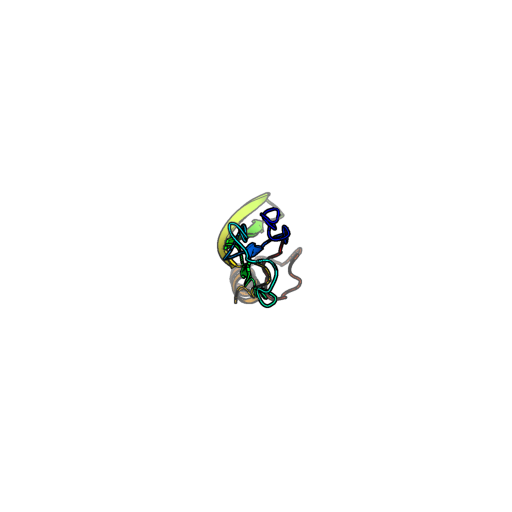84 ALA A C 1
ATOM 636 O O . ALA A 1 84 ? -7.688 0.006 28.545 1.00 98.62 84 ALA A O 1
ATOM 637 N N . LEU A 1 85 ? -8.161 0.315 26.373 1.00 98.19 85 LEU A N 1
ATOM 638 C CA . LEU A 1 85 ? -9.195 1.344 26.549 1.00 98.19 85 LEU A CA 1
ATOM 639 C C . LEU A 1 85 ? -10.611 0.766 26.747 1.00 98.19 85 LEU A C 1
ATOM 641 O O . LEU A 1 85 ? -11.573 1.525 26.841 1.00 98.19 85 LEU A O 1
ATOM 645 N N . GLY A 1 86 ? -10.756 -0.562 26.814 1.00 98.25 86 GLY A N 1
ATOM 646 C CA . GLY A 1 86 ? -12.029 -1.242 27.069 1.00 98.25 86 GLY A CA 1
ATOM 647 C C . GLY A 1 86 ? -12.809 -1.663 25.819 1.00 98.25 86 GLY A C 1
ATOM 648 O O . GLY A 1 86 ? -13.919 -2.184 25.948 1.00 98.25 86 GLY A O 1
ATOM 649 N N . TYR A 1 87 ? -12.249 -1.484 24.619 1.00 98.44 87 TYR A N 1
ATOM 650 C CA . TYR A 1 87 ? -12.843 -2.018 23.392 1.00 98.44 87 TYR A CA 1
ATOM 651 C C . TYR A 1 87 ? -12.602 -3.527 23.272 1.00 98.44 87 TYR A C 1
ATOM 653 O O . TYR A 1 87 ? -11.666 -4.089 23.841 1.00 98.44 87 TYR A O 1
ATOM 661 N N . LYS A 1 88 ? -13.447 -4.201 22.491 1.00 98.31 88 LYS A N 1
ATOM 662 C CA . LYS A 1 88 ? -13.256 -5.601 22.097 1.00 98.31 88 LYS A CA 1
ATOM 663 C C . LYS A 1 88 ? -13.146 -5.668 20.583 1.00 98.31 88 LYS A C 1
ATOM 665 O O . LYS A 1 88 ? -13.899 -4.989 19.892 1.00 98.31 88 LYS A O 1
ATOM 670 N N . LEU A 1 89 ? -12.216 -6.481 20.090 1.00 98.19 89 LEU A N 1
ATOM 671 C CA . LEU A 1 89 ? -12.069 -6.717 18.658 1.00 98.19 89 LEU A CA 1
ATOM 672 C C . LEU A 1 89 ? -13.308 -7.454 18.138 1.00 98.19 89 LEU A C 1
ATOM 674 O O . LEU A 1 89 ? -13.670 -8.493 18.690 1.00 98.19 89 LEU A O 1
ATOM 678 N N . VAL A 1 90 ? -13.934 -6.909 17.096 1.00 98.44 90 VAL A N 1
ATOM 679 C CA . VAL A 1 90 ? -15.042 -7.554 16.375 1.00 98.44 90 VAL A CA 1
ATOM 680 C C . VAL A 1 90 ? -14.499 -8.266 15.137 1.00 98.44 90 VAL A C 1
ATOM 682 O O . VAL A 1 90 ? -14.689 -9.470 14.988 1.00 98.44 90 VAL A O 1
ATOM 685 N N . SER A 1 91 ? -13.753 -7.545 14.299 1.00 98.25 91 SER A N 1
ATOM 686 C CA . SER A 1 91 ? -13.101 -8.071 13.100 1.00 98.25 91 SER A CA 1
ATOM 687 C C . SER A 1 91 ? -11.784 -7.346 12.816 1.00 98.25 91 SER A C 1
ATOM 689 O O . SER A 1 91 ? -11.576 -6.210 13.243 1.00 98.25 91 SER A O 1
ATOM 691 N N . ASP A 1 92 ? -10.892 -8.031 12.101 1.00 98.38 92 ASP A N 1
ATOM 692 C CA . ASP A 1 92 ? -9.674 -7.474 11.513 1.00 98.38 92 ASP A CA 1
ATOM 693 C C . ASP A 1 92 ? -9.473 -8.101 10.130 1.00 98.38 92 ASP A C 1
ATOM 695 O O . ASP A 1 92 ? -9.181 -9.296 10.019 1.00 98.38 92 ASP A O 1
ATOM 699 N N . ASP A 1 93 ? -9.619 -7.293 9.081 1.00 97.56 93 ASP A N 1
ATOM 700 C CA . ASP A 1 93 ? -9.496 -7.742 7.691 1.00 97.56 93 ASP A CA 1
ATOM 701 C C . ASP A 1 93 ? -8.070 -8.185 7.349 1.00 97.56 93 ASP A C 1
ATOM 703 O O . ASP A 1 93 ? -7.871 -9.068 6.514 1.00 97.56 93 ASP A O 1
ATOM 707 N N . THR A 1 94 ? -7.071 -7.633 8.045 1.00 96.69 94 THR A N 1
ATOM 708 C CA . THR A 1 94 ? -5.667 -8.029 7.877 1.00 96.69 94 THR A CA 1
ATOM 709 C C . THR A 1 94 ? -5.365 -9.361 8.556 1.00 96.69 94 THR A C 1
ATOM 711 O O . THR A 1 94 ? -4.350 -9.986 8.258 1.00 96.69 94 THR A O 1
ATOM 714 N N . LYS A 1 95 ? -6.232 -9.819 9.473 1.00 96.94 95 LYS A N 1
ATOM 715 C CA . LYS A 1 95 ? -6.015 -11.009 10.314 1.00 96.94 95 LYS A CA 1
ATOM 716 C C . LYS A 1 95 ? -4.655 -10.968 11.032 1.00 96.94 95 LYS A C 1
ATOM 718 O O . LYS A 1 95 ? -4.007 -12.002 11.198 1.00 96.94 95 LYS A O 1
ATOM 723 N N . GLY A 1 96 ? -4.207 -9.772 11.418 1.00 95.81 96 GLY A N 1
ATOM 724 C CA . GLY A 1 96 ? -2.896 -9.521 12.017 1.00 95.81 96 GLY A CA 1
ATOM 725 C C . GLY A 1 96 ? -1.698 -9.620 11.064 1.00 95.81 96 GLY A C 1
ATOM 726 O O . GLY A 1 96 ? -0.562 -9.523 11.527 1.00 95.81 96 GLY A O 1
ATOM 727 N N . ALA A 1 97 ? -1.910 -9.822 9.761 1.00 97.69 97 ALA A N 1
ATOM 728 C CA . ALA A 1 97 ? -0.834 -9.832 8.779 1.00 97.69 97 ALA A CA 1
ATOM 729 C C . ALA A 1 97 ? -0.309 -8.416 8.498 1.00 97.69 97 ALA A C 1
ATOM 731 O O . ALA A 1 97 ? -1.010 -7.413 8.637 1.00 97.69 97 ALA A O 1
ATOM 732 N N . GLU A 1 98 ? 0.948 -8.349 8.065 1.00 97.75 98 GLU A N 1
ATOM 733 C CA . GLU A 1 98 ? 1.522 -7.126 7.516 1.00 97.75 98 GLU A CA 1
ATOM 734 C C . GLU A 1 98 ? 0.811 -6.751 6.213 1.00 97.75 98 GLU A C 1
ATOM 736 O O . GLU A 1 98 ? 0.603 -7.598 5.342 1.00 97.75 98 GLU A O 1
ATOM 741 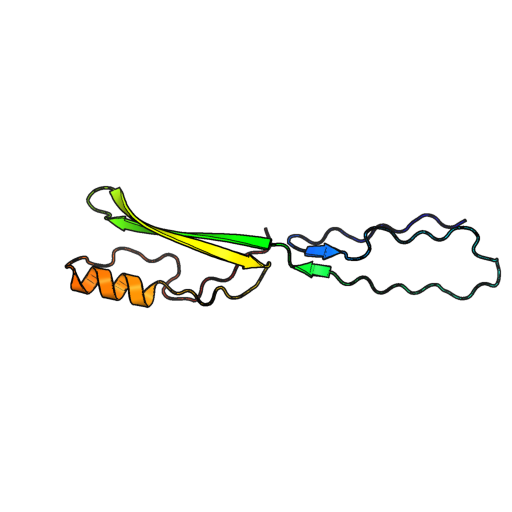N N . ILE A 1 99 ? 0.467 -5.472 6.069 1.00 97.44 99 ILE A N 1
ATOM 742 C CA . ILE A 1 99 ? -0.159 -4.972 4.845 1.00 97.44 99 ILE A CA 1
ATOM 743 C C . ILE A 1 99 ? 0.893 -4.926 3.733 1.00 97.44 99 ILE A C 1
ATOM 745 O O . ILE A 1 99 ? 1.970 -4.345 3.906 1.00 97.44 99 ILE A O 1
ATOM 749 N N . VAL A 1 100 ? 0.564 -5.514 2.586 1.00 97.88 100 VAL A N 1
ATOM 750 C CA . VAL A 1 100 ? 1.351 -5.451 1.350 1.00 97.88 100 VAL A CA 1
ATOM 751 C C . VAL A 1 100 ? 0.570 -4.601 0.355 1.00 97.88 100 VAL A C 1
ATOM 753 O O . VAL A 1 100 ? -0.633 -4.808 0.202 1.00 97.88 100 VAL A O 1
ATOM 756 N N . PHE A 1 101 ? 1.231 -3.627 -0.272 1.00 98.12 101 PHE A N 1
ATOM 757 C CA . PHE A 1 101 ? 0.606 -2.833 -1.330 1.00 98.12 101 PHE A CA 1
ATOM 758 C C . PHE A 1 101 ? 0.319 -3.722 -2.538 1.00 98.12 101 PHE A C 1
ATOM 760 O O . PHE A 1 101 ? 1.155 -4.545 -2.910 1.00 98.12 101 PHE A O 1
ATOM 767 N N . ASP A 1 102 ? -0.854 -3.553 -3.132 1.00 94.81 102 ASP A N 1
ATOM 768 C CA . ASP A 1 102 ? -1.260 -4.272 -4.333 1.00 94.81 102 ASP A CA 1
ATOM 769 C C . ASP A 1 102 ? -0.555 -3.717 -5.585 1.00 94.81 102 ASP A C 1
ATOM 771 O O . ASP A 1 102 ? 0.377 -2.905 -5.517 1.00 94.81 102 ASP A O 1
ATOM 775 N N . ASN A 1 103 ? -0.947 -4.254 -6.734 1.00 93.38 103 ASN A N 1
ATOM 776 C CA . ASN A 1 103 ? -0.454 -3.885 -8.052 1.00 93.38 103 ASN A CA 1
ATOM 777 C C . ASN A 1 103 ? -1.597 -3.535 -9.010 1.00 93.38 103 ASN A C 1
ATOM 779 O O . ASN A 1 103 ? -1.417 -3.691 -10.218 1.00 93.38 103 ASN A O 1
ATOM 783 N N . GLU A 1 104 ? -2.756 -3.146 -8.472 1.00 73.38 104 GLU A N 1
ATOM 784 C CA . GLU A 1 104 ? -3.994 -2.909 -9.228 1.00 73.38 104 GLU A CA 1
ATOM 785 C C . GLU A 1 104 ? -4.147 -1.462 -9.7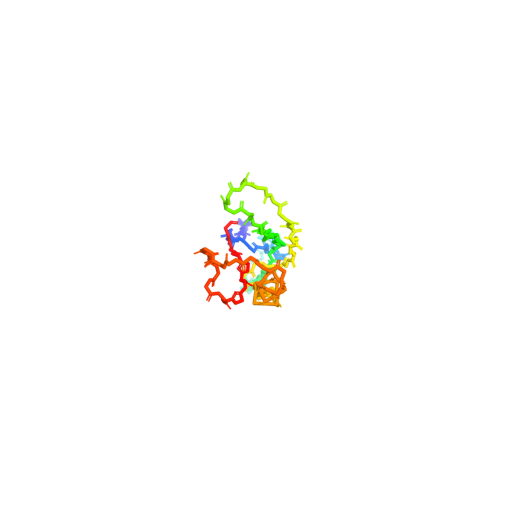15 1.00 73.38 104 GLU A C 1
ATOM 787 O O . GLU A 1 104 ? -3.689 -0.520 -9.025 1.00 73.38 104 GLU A O 1
#